Protein AF-A0A957AL19-F1 (afdb_monomer)

Structure (mmCIF, N/CA/C/O backbone):
data_AF-A0A957AL19-F1
#
_entry.id   AF-A0A957AL19-F1
#
loop_
_atom_site.group_PDB
_atom_site.id
_atom_site.type_symbol
_atom_site.label_atom_id
_atom_site.label_alt_id
_atom_site.label_comp_id
_atom_site.label_asym_id
_atom_site.label_entity_id
_atom_site.label_seq_id
_atom_site.pdbx_PDB_ins_code
_atom_site.Cartn_x
_atom_site.Cartn_y
_atom_site.Cartn_z
_atom_site.occupancy
_atom_site.B_iso_or_equiv
_atom_site.auth_seq_id
_atom_site.auth_comp_id
_atom_site.auth_asym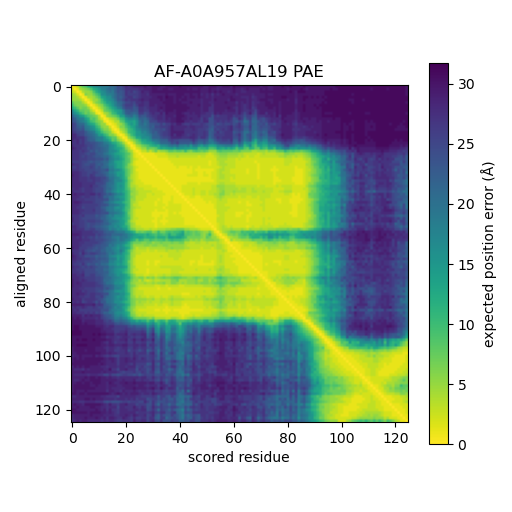_id
_atom_site.auth_atom_id
_atom_site.pdbx_PDB_model_num
ATOM 1 N N . MET A 1 1 ? 28.151 -3.887 -72.647 1.00 38.56 1 MET A N 1
ATOM 2 C CA . MET A 1 1 ? 28.300 -2.488 -72.208 1.00 38.56 1 MET A CA 1
ATOM 3 C C . MET A 1 1 ? 27.028 -2.164 -71.447 1.00 38.56 1 MET A C 1
ATOM 5 O O . MET A 1 1 ? 25.990 -2.186 -72.090 1.00 38.56 1 MET A O 1
ATOM 9 N N . THR A 1 2 ? 27.158 -2.015 -70.117 1.00 37.91 2 THR A N 1
ATOM 10 C CA . THR A 1 2 ? 26.185 -1.524 -69.105 1.00 37.91 2 THR A CA 1
ATOM 11 C C . THR A 1 2 ? 24.834 -2.254 -69.019 1.00 37.91 2 THR A C 1
ATOM 13 O O . THR A 1 2 ? 24.111 -2.302 -70.004 1.00 37.91 2 THR A O 1
ATOM 16 N N . ASP A 1 3 ? 24.448 -2.952 -67.949 1.00 36.69 3 ASP A N 1
ATOM 17 C CA . ASP A 1 3 ? 24.402 -2.682 -66.492 1.00 36.69 3 ASP A CA 1
ATOM 18 C C . ASP A 1 3 ? 22.950 -2.508 -66.016 1.00 36.69 3 ASP A C 1
ATOM 20 O O . ASP A 1 3 ? 22.131 -1.879 -66.684 1.00 36.69 3 ASP A O 1
ATOM 24 N N . THR A 1 4 ? 22.722 -3.012 -64.800 1.00 37.72 4 THR A N 1
ATOM 25 C CA . THR A 1 4 ? 21.668 -2.637 -63.839 1.00 37.72 4 THR A CA 1
ATOM 26 C C . THR A 1 4 ? 20.422 -3.528 -63.776 1.00 37.72 4 THR A C 1
ATOM 28 O O . THR A 1 4 ? 19.378 -3.263 -64.366 1.00 37.72 4 THR A O 1
ATOM 31 N N . PHE A 1 5 ? 20.544 -4.564 -62.939 1.00 46.03 5 PHE A N 1
ATOM 32 C CA . PHE A 1 5 ? 19.481 -5.014 -62.039 1.00 46.03 5 PHE A CA 1
ATOM 33 C C . PHE A 1 5 ? 19.321 -3.978 -60.917 1.00 46.03 5 PHE A C 1
ATOM 35 O O . PHE A 1 5 ? 20.298 -3.707 -60.224 1.00 46.03 5 PHE A O 1
ATOM 42 N N . ASP A 1 6 ? 18.113 -3.457 -60.705 1.00 44.12 6 ASP A N 1
ATOM 43 C CA . ASP A 1 6 ? 17.687 -2.924 -59.406 1.00 44.12 6 ASP A CA 1
ATOM 44 C C . ASP A 1 6 ? 16.153 -2.948 -59.321 1.00 44.12 6 ASP A C 1
ATOM 46 O O . ASP A 1 6 ? 15.455 -2.113 -59.895 1.00 44.12 6 ASP A O 1
ATOM 50 N N . THR A 1 7 ? 15.614 -3.953 -58.635 1.00 45.12 7 THR A N 1
ATOM 51 C CA . THR A 1 7 ? 14.273 -3.875 -58.052 1.00 45.12 7 THR A CA 1
ATOM 52 C C . THR A 1 7 ? 14.474 -3.916 -56.553 1.00 45.12 7 THR A C 1
ATOM 54 O O . THR A 1 7 ? 14.607 -4.995 -55.969 1.00 45.12 7 THR A O 1
ATOM 57 N N . GLY A 1 8 ? 14.571 -2.718 -55.977 1.00 34.28 8 GLY A N 1
ATOM 58 C CA . GLY A 1 8 ? 14.717 -2.475 -54.555 1.00 34.28 8 GLY A CA 1
ATOM 59 C C . GLY A 1 8 ? 13.744 -3.315 -53.737 1.00 34.28 8 GLY A C 1
ATOM 60 O O . GLY A 1 8 ? 12.539 -3.350 -53.993 1.00 34.28 8 GLY A O 1
ATOM 61 N N . GLY A 1 9 ? 14.311 -4.014 -52.759 1.00 40.22 9 GLY A N 1
ATOM 62 C CA . GLY A 1 9 ? 13.565 -4.702 -51.727 1.00 40.22 9 GLY A CA 1
ATOM 63 C C . GLY A 1 9 ? 12.879 -3.683 -50.833 1.00 40.22 9 GLY A C 1
ATOM 64 O O . GLY A 1 9 ? 13.538 -2.970 -50.079 1.00 40.22 9 GLY A O 1
ATOM 65 N N . ASP A 1 10 ? 11.552 -3.670 -50.879 1.00 47.38 10 ASP A N 1
ATOM 66 C CA . ASP A 1 10 ? 10.710 -3.047 -49.861 1.00 47.38 10 ASP A CA 1
ATOM 67 C C . ASP A 1 10 ? 10.634 -3.999 -48.652 1.00 47.38 10 ASP A C 1
ATOM 69 O O . ASP A 1 10 ? 9.611 -4.589 -48.307 1.00 47.38 10 ASP A O 1
ATOM 73 N N . GLY A 1 11 ? 11.806 -4.253 -48.069 1.00 41.28 11 GLY A N 1
ATOM 74 C CA . GLY A 1 11 ? 11.958 -4.967 -46.815 1.00 41.28 11 GLY A CA 1
ATOM 75 C C . GLY A 1 11 ? 11.675 -3.986 -45.695 1.00 41.28 11 GLY A C 1
ATOM 76 O O . GLY A 1 11 ? 12.585 -3.302 -45.231 1.00 41.28 11 GLY A O 1
ATOM 77 N N . SER A 1 12 ? 10.403 -3.899 -45.303 1.00 43.91 12 SER A N 1
ATOM 78 C CA . SER A 1 12 ? 9.951 -3.204 -44.101 1.00 43.91 12 SER A CA 1
ATOM 79 C C . SER A 1 12 ? 10.941 -3.450 -42.961 1.00 43.91 12 SER A C 1
ATOM 81 O O . SER A 1 12 ? 11.073 -4.566 -42.458 1.00 43.91 12 SER A O 1
ATOM 83 N N . ALA A 1 13 ? 11.642 -2.394 -42.544 1.00 43.88 13 ALA A N 1
ATOM 84 C CA . ALA A 1 13 ? 12.629 -2.423 -41.464 1.00 43.88 13 ALA A CA 1
ATOM 85 C C . ALA A 1 13 ? 12.046 -2.898 -40.113 1.00 43.88 13 ALA A C 1
ATOM 87 O O . ALA A 1 13 ? 12.791 -3.102 -39.156 1.00 43.88 13 ALA A O 1
ATOM 88 N N . ALA A 1 14 ? 10.726 -3.095 -40.035 1.00 43.41 14 ALA A N 1
ATOM 89 C CA . ALA A 1 14 ? 10.040 -3.687 -38.897 1.00 43.41 14 ALA A CA 1
ATOM 90 C C . ALA A 1 14 ? 10.228 -5.215 -38.784 1.00 43.41 14 ALA A C 1
ATOM 92 O O . ALA A 1 14 ? 10.066 -5.745 -37.689 1.00 43.41 14 ALA A O 1
ATOM 93 N N . ASP A 1 15 ? 10.587 -5.915 -39.867 1.00 41.84 15 ASP A N 1
ATOM 94 C CA . ASP A 1 15 ? 10.577 -7.391 -39.911 1.00 41.84 15 ASP A CA 1
ATOM 95 C C . ASP A 1 15 ? 11.954 -8.038 -39.637 1.00 41.84 15 ASP A C 1
ATOM 97 O O . ASP A 1 15 ? 12.0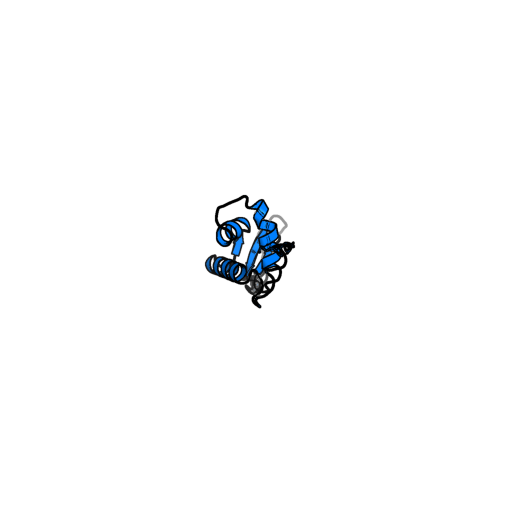74 -9.245 -39.448 1.00 41.84 15 ASP A O 1
ATOM 101 N N . VAL A 1 16 ? 13.028 -7.241 -39.566 1.00 41.69 16 VAL A N 1
ATOM 102 C CA . VAL A 1 16 ? 14.411 -7.754 -39.447 1.00 41.69 16 VAL A CA 1
ATOM 103 C C . VAL A 1 16 ? 14.881 -7.905 -37.987 1.00 41.69 16 VAL A C 1
ATOM 105 O O . VAL A 1 16 ? 15.887 -8.557 -37.721 1.00 41.69 16 VAL A O 1
ATOM 108 N N . VAL A 1 17 ? 14.144 -7.382 -37.000 1.00 45.28 17 VAL A N 1
ATOM 109 C CA . VAL A 1 17 ? 14.591 -7.341 -35.585 1.00 45.28 17 VAL A CA 1
ATOM 110 C C . VAL A 1 17 ? 13.958 -8.448 -34.719 1.00 45.28 17 VAL A C 1
ATOM 112 O O . VAL A 1 17 ? 13.853 -8.319 -33.505 1.00 45.28 17 VAL A O 1
ATOM 115 N N . LEU A 1 18 ? 13.525 -9.563 -35.318 1.00 46.03 18 LEU A N 1
ATOM 116 C CA . LEU A 1 18 ? 12.942 -10.707 -34.591 1.00 46.03 18 LEU A CA 1
ATOM 117 C C . LEU A 1 18 ? 13.792 -11.988 -34.643 1.00 46.03 18 LEU A C 1
ATOM 119 O O . LEU A 1 18 ? 13.321 -13.057 -34.261 1.00 46.03 18 LEU A O 1
ATOM 123 N N . ALA A 1 19 ? 15.052 -11.902 -35.075 1.00 44.19 19 ALA A N 1
ATOM 124 C CA . ALA A 1 19 ? 15.897 -13.076 -35.301 1.00 44.19 19 ALA A CA 1
ATOM 125 C C . ALA A 1 19 ? 17.211 -13.069 -34.496 1.00 44.19 19 ALA A C 1
ATOM 127 O O . ALA A 1 19 ? 18.289 -13.194 -35.063 1.00 44.19 19 ALA A O 1
ATOM 128 N N . THR A 1 20 ? 17.122 -12.997 -33.165 1.00 41.66 20 THR A N 1
ATOM 129 C CA . THR A 1 20 ? 18.140 -13.539 -32.240 1.00 41.66 20 THR A CA 1
ATOM 130 C C . THR A 1 20 ? 17.449 -13.921 -30.933 1.00 41.66 20 THR A C 1
ATOM 132 O O . THR A 1 20 ? 16.777 -13.085 -30.342 1.00 41.66 20 THR A O 1
ATOM 135 N N . GLY A 1 21 ? 17.581 -15.181 -30.506 1.00 44.62 21 GLY A N 1
ATOM 136 C CA . GLY A 1 21 ? 16.835 -15.830 -29.414 1.00 44.62 21 GLY A CA 1
ATOM 137 C C . GLY A 1 21 ? 17.126 -15.344 -27.987 1.00 44.62 21 GLY A C 1
ATOM 138 O O . GLY A 1 21 ? 17.419 -16.148 -27.109 1.00 44.62 21 GLY A O 1
ATOM 139 N N . VAL A 1 22 ? 17.001 -14.043 -27.752 1.00 50.53 22 VAL A N 1
ATOM 140 C CA . VAL A 1 22 ? 16.843 -13.406 -26.443 1.00 50.53 22 VAL A CA 1
ATOM 141 C C . VAL A 1 22 ? 15.602 -12.533 -26.581 1.00 50.53 22 VAL A C 1
ATOM 143 O O . VAL A 1 22 ? 15.494 -11.796 -27.560 1.00 50.53 22 VAL A O 1
ATOM 146 N N . ALA A 1 23 ? 14.639 -12.643 -25.661 1.00 60.31 23 ALA A N 1
ATOM 147 C CA . ALA A 1 23 ? 13.426 -11.828 -25.718 1.00 60.31 23 ALA A CA 1
ATOM 148 C C . ALA A 1 23 ? 13.824 -10.350 -25.934 1.00 60.31 23 ALA A C 1
ATOM 150 O O . ALA A 1 23 ? 14.719 -9.887 -25.222 1.00 60.31 23 ALA A O 1
ATOM 151 N N . PRO A 1 24 ? 13.217 -9.618 -26.891 1.00 68.81 24 PRO A N 1
ATOM 152 C CA . PRO A 1 24 ? 13.725 -8.343 -27.429 1.00 68.81 24 PRO A CA 1
ATOM 153 C C . PRO A 1 24 ? 13.944 -7.210 -26.406 1.00 68.81 24 PRO A C 1
ATOM 155 O O . PRO A 1 24 ? 14.435 -6.142 -26.759 1.00 68.81 24 PRO A O 1
ATOM 158 N N . PHE A 1 25 ? 13.638 -7.445 -25.129 1.00 81.38 25 PHE A N 1
ATOM 159 C CA . PHE A 1 25 ? 13.766 -6.495 -24.032 1.00 81.38 25 PHE A CA 1
ATOM 160 C C . PHE A 1 25 ? 14.375 -7.093 -22.753 1.00 81.38 25 PHE A C 1
ATOM 162 O O . PHE A 1 25 ? 14.270 -6.471 -21.700 1.00 81.38 25 PHE A O 1
ATOM 169 N N . ALA A 1 26 ? 15.030 -8.260 -22.813 1.00 84.88 26 ALA A N 1
ATOM 170 C CA . ALA A 1 26 ? 15.595 -8.922 -21.627 1.00 84.88 26 ALA A CA 1
ATOM 171 C C . ALA A 1 26 ? 16.513 -7.995 -20.806 1.00 84.88 26 ALA A C 1
ATOM 173 O O . ALA A 1 26 ? 16.393 -7.913 -19.589 1.00 84.88 26 ALA A O 1
ATOM 174 N N . SER A 1 27 ? 17.342 -7.189 -21.474 1.00 88.56 27 SER A N 1
ATOM 175 C CA . SER A 1 27 ? 18.226 -6.221 -20.810 1.00 88.56 27 SER A CA 1
ATOM 176 C C . SER A 1 27 ? 17.492 -5.049 -20.140 1.00 88.56 27 SER A C 1
ATOM 178 O O . SER A 1 27 ? 18.027 -4.438 -19.214 1.00 88.56 27 SER A O 1
ATOM 180 N N . LEU A 1 28 ? 16.275 -4.708 -20.587 1.00 91.12 28 LEU A N 1
ATOM 181 C CA . LEU A 1 28 ? 15.424 -3.715 -19.920 1.00 91.12 28 LEU A CA 1
ATOM 182 C C . LEU A 1 28 ? 14.763 -4.311 -18.680 1.00 91.12 28 LEU A C 1
ATOM 184 O O . LEU A 1 28 ? 14.676 -3.631 -17.661 1.00 91.12 28 LEU A O 1
ATOM 188 N N . VAL A 1 29 ? 14.337 -5.573 -18.768 1.00 92.81 29 VAL A N 1
ATOM 189 C CA . VAL A 1 29 ? 13.775 -6.327 -17.643 1.00 92.81 29 VAL A CA 1
ATOM 190 C C . VAL A 1 29 ? 14.810 -6.463 -16.528 1.00 92.81 29 VA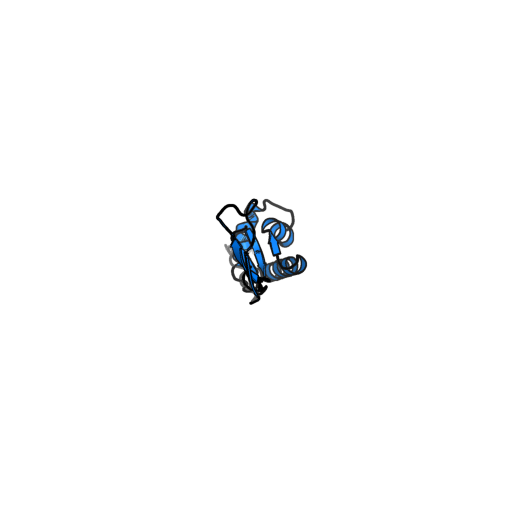L A C 1
ATOM 192 O O . VAL A 1 29 ? 14.535 -6.061 -15.401 1.00 92.81 29 VAL A O 1
ATOM 195 N N . GLU A 1 30 ? 16.026 -6.916 -16.849 1.00 92.62 30 GLU A N 1
ATOM 196 C CA . GLU A 1 30 ? 17.130 -7.040 -15.886 1.00 92.62 30 GLU A CA 1
ATOM 197 C C . GLU A 1 30 ? 17.450 -5.703 -15.205 1.00 92.62 30 GLU A C 1
ATOM 199 O O . GLU A 1 30 ? 17.631 -5.639 -13.990 1.00 92.62 30 GLU A O 1
ATOM 204 N N . ARG A 1 31 ? 17.477 -4.604 -15.972 1.00 93.88 31 ARG A N 1
ATOM 205 C CA . ARG A 1 31 ? 17.726 -3.260 -15.434 1.00 93.88 31 ARG A CA 1
ATOM 206 C C . ARG A 1 31 ? 16.602 -2.797 -14.511 1.00 93.88 31 ARG A C 1
ATOM 208 O O . ARG A 1 31 ? 16.876 -2.217 -13.463 1.00 93.88 31 ARG A O 1
ATOM 215 N N . ALA A 1 32 ? 15.353 -3.039 -14.898 1.00 94.81 32 ALA A N 1
ATOM 216 C CA . ALA A 1 32 ? 14.194 -2.696 -14.088 1.00 94.81 32 ALA A CA 1
ATOM 217 C C . ALA A 1 32 ? 14.182 -3.487 -12.773 1.00 94.81 32 ALA A C 1
ATOM 219 O O . ALA A 1 32 ? 14.014 -2.899 -11.707 1.00 94.81 32 ALA A O 1
ATOM 220 N N . GLU A 1 33 ? 14.421 -4.797 -12.831 1.00 94.50 33 GLU A N 1
ATOM 221 C CA . GLU A 1 33 ? 14.488 -5.660 -11.651 1.00 94.50 33 GLU A CA 1
ATOM 222 C C . GLU A 1 33 ? 15.634 -5.251 -10.724 1.00 94.50 33 GLU A C 1
ATOM 224 O O . GLU A 1 33 ? 15.398 -5.009 -9.541 1.00 94.50 33 GLU A O 1
ATOM 229 N N . ALA A 1 34 ? 16.847 -5.069 -11.256 1.00 94.81 34 ALA A N 1
ATOM 230 C CA . ALA A 1 34 ? 18.000 -4.627 -10.473 1.00 94.81 34 ALA A CA 1
ATOM 231 C C . ALA A 1 34 ? 17.740 -3.285 -9.770 1.00 94.81 34 ALA A C 1
ATOM 233 O O . ALA A 1 34 ? 18.116 -3.103 -8.609 1.00 94.81 34 ALA A O 1
ATOM 234 N N . PHE A 1 35 ? 17.056 -2.356 -10.442 1.00 95.62 35 PHE A N 1
ATOM 235 C CA . PHE A 1 35 ? 16.665 -1.087 -9.842 1.00 95.62 35 PHE A CA 1
ATOM 236 C C . PHE A 1 35 ? 15.667 -1.272 -8.702 1.00 95.62 35 PHE A C 1
ATOM 238 O O . PHE A 1 35 ? 15.875 -0.716 -7.624 1.00 95.62 35 PHE A O 1
ATOM 245 N N . VAL A 1 36 ? 14.609 -2.060 -8.913 1.00 94.44 36 VAL A N 1
ATOM 246 C CA . VAL A 1 36 ? 13.594 -2.334 -7.887 1.00 94.44 36 VAL A CA 1
ATOM 247 C C . VAL A 1 36 ? 14.229 -3.022 -6.676 1.00 94.44 36 VAL A C 1
ATOM 249 O O . VAL A 1 36 ? 13.982 -2.587 -5.554 1.00 94.44 36 VAL A O 1
ATOM 252 N N . VAL A 1 37 ? 15.110 -4.010 -6.875 1.00 93.56 37 VAL A N 1
ATOM 253 C CA . VAL A 1 37 ? 15.892 -4.650 -5.798 1.00 93.56 37 VAL A CA 1
ATOM 254 C C . VAL A 1 37 ? 16.724 -3.614 -5.038 1.00 93.56 37 VAL A C 1
ATOM 256 O O . VAL A 1 37 ? 16.651 -3.542 -3.811 1.00 93.56 37 VAL A O 1
ATOM 259 N N . GLY A 1 38 ? 17.464 -2.760 -5.751 1.00 91.31 38 GLY A N 1
ATOM 260 C CA . GLY A 1 38 ? 18.278 -1.698 -5.151 1.00 91.31 38 GLY A CA 1
ATOM 261 C C . GLY A 1 38 ? 17.478 -0.637 -4.381 1.00 91.31 38 GLY A C 1
ATOM 262 O O . GLY A 1 38 ? 18.043 0.037 -3.524 1.00 91.31 38 GLY A O 1
ATOM 263 N N . HIS A 1 39 ? 16.172 -0.509 -4.641 1.00 91.06 39 HIS A N 1
ATOM 264 C CA . HIS A 1 39 ? 15.261 0.440 -3.984 1.00 91.06 39 HIS A CA 1
ATOM 265 C C . HIS A 1 39 ? 14.406 -0.211 -2.885 1.00 91.06 39 HIS A C 1
ATOM 267 O O . HIS A 1 39 ? 13.294 0.231 -2.601 1.00 91.06 39 HIS A O 1
ATOM 273 N N . GLY A 1 40 ? 14.913 -1.275 -2.254 1.00 87.56 40 GLY A N 1
ATOM 274 C CA . GLY A 1 40 ? 14.189 -1.970 -1.185 1.00 87.56 40 GLY A CA 1
ATOM 275 C C . GLY A 1 40 ? 12.957 -2.709 -1.702 1.00 87.56 40 GLY A C 1
ATOM 276 O O . GLY A 1 40 ? 11.957 -2.826 -1.001 1.00 87.56 40 GLY A O 1
ATOM 277 N N . GLY A 1 41 ? 13.005 -3.145 -2.962 1.00 91.38 41 GLY A N 1
ATOM 278 C CA . GLY A 1 41 ? 11.978 -3.970 -3.570 1.00 91.38 41 GLY A CA 1
ATOM 279 C C . GLY A 1 41 ? 10.723 -3.224 -4.033 1.00 91.38 41 GLY A C 1
ATOM 280 O O . GLY A 1 41 ? 9.721 -3.864 -4.361 1.00 91.38 41 GLY A O 1
ATOM 281 N N . ARG A 1 42 ? 10.752 -1.887 -4.082 1.00 93.25 42 ARG A N 1
ATOM 282 C CA . ARG A 1 42 ? 9.653 -1.051 -4.582 1.00 93.25 42 ARG A CA 1
ATOM 283 C C . ARG A 1 42 ? 10.186 0.137 -5.377 1.00 93.25 42 ARG A C 1
ATOM 285 O O . ARG A 1 42 ? 11.097 0.823 -4.931 1.00 93.25 42 ARG A O 1
ATOM 292 N N . ALA A 1 43 ? 9.539 0.461 -6.493 1.00 94.81 43 ALA A N 1
ATOM 293 C CA . ALA A 1 43 ? 9.756 1.722 -7.201 1.00 94.81 43 ALA A CA 1
ATOM 294 C C . ALA A 1 43 ? 8.442 2.279 -7.760 1.00 94.81 43 ALA A C 1
ATOM 296 O O . ALA A 1 43 ? 7.583 1.519 -8.206 1.00 94.81 43 ALA A O 1
ATOM 297 N N . SER A 1 44 ? 8.279 3.605 -7.774 1.00 94.75 44 SER A N 1
ATOM 298 C CA . SER A 1 44 ? 7.183 4.210 -8.537 1.00 94.75 44 SER A CA 1
ATOM 299 C C . SER A 1 44 ? 7.427 4.023 -10.034 1.00 94.75 44 SER A C 1
ATOM 301 O O . SER A 1 44 ? 8.574 3.975 -10.488 1.00 94.75 44 SER A O 1
ATOM 303 N N . GLU A 1 45 ? 6.350 3.941 -10.814 1.00 94.62 45 GLU A N 1
ATOM 304 C CA . GLU A 1 45 ? 6.452 3.772 -12.265 1.00 94.62 45 GLU A CA 1
ATOM 305 C C . GLU A 1 45 ? 7.282 4.883 -12.933 1.00 94.62 45 GLU A C 1
ATOM 307 O O . GLU A 1 45 ? 8.111 4.596 -13.792 1.00 94.62 45 GLU A O 1
ATOM 312 N N . ASP A 1 46 ? 7.151 6.132 -12.487 1.00 92.88 46 ASP A N 1
ATOM 313 C CA . ASP A 1 46 ? 7.885 7.267 -13.063 1.00 92.88 46 ASP A CA 1
ATOM 314 C C . ASP A 1 46 ? 9.392 7.220 -12.777 1.00 92.88 46 ASP A C 1
ATOM 316 O O . ASP A 1 46 ? 10.204 7.546 -13.651 1.00 92.88 46 ASP A O 1
ATOM 320 N N . LEU A 1 47 ? 9.778 6.779 -11.574 1.00 93.31 47 LEU A N 1
ATOM 321 C CA . LEU A 1 47 ? 11.186 6.571 -11.227 1.00 93.31 47 LEU A CA 1
ATOM 322 C C . LEU A 1 47 ? 11.781 5.424 -12.041 1.00 93.31 47 LEU A C 1
ATOM 324 O O . LEU A 1 47 ? 12.888 5.551 -12.562 1.00 93.31 47 LEU A O 1
ATOM 328 N N . LEU A 1 48 ? 11.025 4.336 -12.200 1.00 94.62 48 LEU A N 1
ATOM 329 C CA . LEU A 1 48 ? 11.464 3.182 -12.972 1.00 94.62 48 LEU A CA 1
ATOM 330 C C . LEU A 1 48 ? 11.634 3.535 -14.457 1.00 94.62 48 LEU A C 1
ATOM 332 O O . LEU A 1 48 ? 12.643 3.176 -15.055 1.00 94.62 48 LEU A O 1
ATOM 336 N N . ILE A 1 49 ? 10.714 4.312 -15.037 1.00 93.81 49 ILE A N 1
ATOM 337 C CA . ILE A 1 49 ? 10.836 4.829 -16.411 1.00 93.81 49 ILE A CA 1
ATOM 338 C C . ILE A 1 49 ? 12.087 5.683 -16.569 1.00 93.81 49 ILE A C 1
ATOM 340 O O . ILE A 1 49 ? 12.863 5.461 -17.499 1.00 93.81 49 ILE A O 1
ATOM 344 N N . SER A 1 50 ? 12.290 6.633 -15.654 1.00 92.81 50 SER A N 1
ATOM 345 C CA . SER A 1 50 ? 13.445 7.533 -15.692 1.00 92.81 50 SER A CA 1
ATOM 346 C C . SER A 1 50 ? 14.760 6.757 -15.613 1.00 92.81 50 SER A C 1
ATOM 348 O O . SER A 1 50 ? 15.733 7.122 -16.267 1.00 92.81 50 SER A O 1
ATOM 350 N N . HIS A 1 51 ? 14.791 5.661 -14.852 1.00 92.75 51 HIS A N 1
ATOM 351 C CA . HIS A 1 51 ? 15.962 4.798 -14.751 1.00 92.75 51 HIS A CA 1
ATOM 352 C C . HIS A 1 51 ? 16.169 3.910 -15.989 1.00 92.75 51 HIS A C 1
ATOM 354 O O . HIS A 1 51 ? 17.289 3.779 -16.479 1.00 92.75 51 HIS A O 1
ATOM 360 N N . VAL A 1 52 ? 15.104 3.289 -16.504 1.00 92.44 52 VAL A N 1
ATOM 361 C CA . VAL A 1 52 ? 15.196 2.284 -17.574 1.00 92.44 52 VAL A CA 1
ATOM 362 C C . VAL A 1 52 ? 15.431 2.924 -18.943 1.00 92.44 52 VAL A C 1
ATOM 364 O O . VAL A 1 52 ? 16.272 2.430 -19.700 1.00 92.44 52 VAL A O 1
ATOM 367 N N . PHE A 1 53 ? 14.722 4.016 -19.244 1.00 89.25 53 PHE A N 1
ATOM 368 C CA . PHE A 1 53 ? 14.752 4.706 -20.542 1.00 89.25 53 PHE A CA 1
ATOM 369 C C . PHE A 1 53 ? 15.559 6.012 -20.522 1.00 89.25 53 PHE A C 1
ATOM 371 O O . PHE A 1 53 ? 15.817 6.592 -21.577 1.00 89.25 53 PHE A O 1
ATOM 378 N N . GLY A 1 54 ? 15.988 6.463 -19.340 1.00 85.06 54 GLY A N 1
ATOM 379 C CA . GLY A 1 54 ? 16.657 7.746 -19.154 1.00 85.06 54 GLY A CA 1
ATOM 380 C C . GLY A 1 54 ? 15.681 8.925 -19.078 1.00 85.06 54 GLY A C 1
ATOM 381 O O . GLY A 1 54 ? 14.466 8.785 -19.204 1.00 85.06 54 GLY A O 1
ATOM 382 N N . SER A 1 55 ? 16.229 10.126 -18.894 1.00 75.38 55 SER A N 1
ATOM 383 C CA . SER A 1 55 ? 15.453 11.367 -18.716 1.00 75.38 55 SER A CA 1
ATOM 384 C C . SER A 1 55 ? 14.986 12.011 -20.031 1.00 75.38 55 SER A C 1
ATOM 386 O O . SER A 1 55 ? 14.577 13.172 -20.045 1.00 75.38 55 SER A O 1
ATOM 388 N N . SER A 1 56 ? 15.102 11.305 -21.157 1.00 69.38 56 SER A N 1
ATOM 389 C CA . SER A 1 56 ? 14.785 11.829 -22.487 1.00 69.38 56 SER A CA 1
ATOM 390 C C . SER A 1 56 ? 13.371 11.411 -22.909 1.00 69.38 56 SER A C 1
ATOM 392 O O . SER A 1 56 ? 13.071 10.228 -23.059 1.00 69.38 56 SER A O 1
ATOM 394 N N . GLY A 1 57 ? 12.498 12.396 -23.133 1.00 69.81 57 GLY A N 1
ATOM 395 C CA . GLY A 1 57 ? 11.108 12.182 -23.551 1.00 69.81 57 GLY A CA 1
ATOM 396 C C . GLY A 1 57 ? 10.090 12.278 -22.410 1.00 69.81 57 GLY A C 1
ATOM 397 O O . GLY A 1 57 ? 10.435 12.447 -21.244 1.00 69.81 57 GLY A O 1
ATOM 398 N N . SER A 1 58 ? 8.803 12.220 -22.760 1.00 80.44 58 SER A N 1
ATOM 399 C CA . SER A 1 58 ? 7.713 12.258 -21.779 1.00 80.44 58 SER A CA 1
ATOM 400 C C . SER A 1 58 ? 7.509 10.872 -21.158 1.00 80.44 58 SER A C 1
ATOM 402 O O . SER A 1 58 ? 7.313 9.918 -21.915 1.00 80.44 58 SER A O 1
ATOM 404 N N . PRO A 1 59 ? 7.443 10.733 -19.817 1.00 82.88 59 PRO A N 1
ATOM 405 C CA . PRO A 1 59 ? 7.121 9.463 -19.160 1.00 82.88 59 PRO A CA 1
ATOM 406 C C . PRO A 1 59 ? 5.835 8.810 -19.683 1.00 82.88 59 PRO A C 1
ATOM 408 O O . PRO A 1 59 ? 5.722 7.589 -19.725 1.00 82.88 59 PRO A O 1
ATOM 411 N N . ALA A 1 60 ? 4.876 9.613 -20.158 1.00 86.38 60 ALA A N 1
ATOM 412 C CA . ALA A 1 60 ? 3.638 9.114 -20.750 1.00 86.38 60 ALA A CA 1
ATOM 413 C C . ALA A 1 60 ? 3.856 8.253 -22.005 1.00 86.38 60 ALA A C 1
ATOM 415 O O . ALA A 1 60 ? 3.063 7.349 -22.250 1.00 86.38 60 ALA A O 1
ATOM 416 N N . LEU A 1 61 ? 4.925 8.502 -22.767 1.00 87.31 61 LEU A N 1
A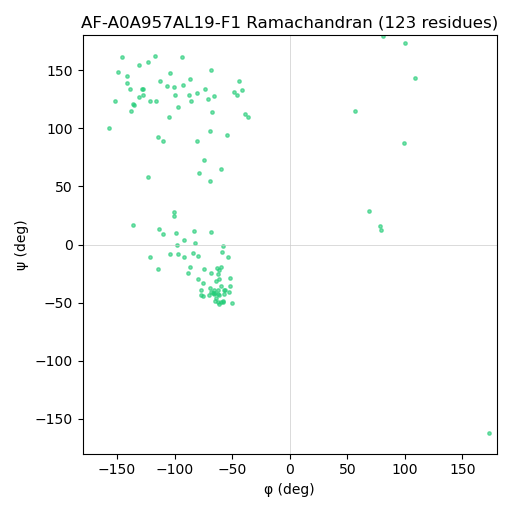TOM 417 C CA . LEU A 1 61 ? 5.267 7.716 -23.955 1.00 87.31 61 LEU A CA 1
ATOM 418 C C . LEU A 1 61 ? 5.855 6.351 -23.585 1.00 87.31 61 LEU A C 1
ATOM 420 O O . LEU A 1 61 ? 5.613 5.371 -24.282 1.00 87.31 61 LEU A O 1
ATOM 424 N N . TRP A 1 62 ? 6.595 6.279 -22.477 1.00 90.62 62 TRP A N 1
ATOM 425 C CA . TRP A 1 62 ? 7.307 5.070 -22.063 1.00 90.62 62 TRP A CA 1
ATOM 426 C C . TRP A 1 62 ? 6.476 4.130 -21.189 1.00 90.62 62 TRP A C 1
ATOM 428 O O . TRP A 1 62 ? 6.731 2.927 -21.199 1.00 90.62 62 TRP A O 1
ATOM 438 N N . ARG A 1 63 ? 5.454 4.634 -20.480 1.00 92.88 63 ARG A N 1
ATOM 439 C CA . ARG A 1 63 ? 4.567 3.812 -19.629 1.00 92.88 63 ARG A CA 1
ATOM 440 C C . ARG A 1 63 ? 4.006 2.571 -20.343 1.00 92.88 63 ARG A C 1
ATOM 442 O O . ARG A 1 63 ? 4.140 1.485 -19.781 1.00 92.88 63 ARG A O 1
ATOM 449 N N . PRO A 1 64 ? 3.417 2.662 -21.555 1.00 92.44 64 PRO A N 1
ATOM 450 C CA . PRO A 1 64 ? 2.869 1.484 -22.228 1.00 92.44 64 PRO A CA 1
ATOM 451 C C . PRO A 1 64 ? 3.932 0.426 -22.541 1.00 92.44 64 PRO A C 1
ATOM 453 O O . PRO A 1 64 ? 3.672 -0.761 -22.362 1.00 92.44 64 PRO A O 1
ATOM 456 N N . LEU A 1 65 ? 5.130 0.857 -22.956 1.00 90.56 65 LEU A N 1
ATOM 457 C CA . LEU A 1 65 ? 6.242 -0.040 -23.266 1.00 90.56 65 LEU A CA 1
ATOM 458 C C . LEU A 1 65 ? 6.812 -0.690 -22.003 1.00 90.56 65 LEU A C 1
ATOM 460 O O . LEU A 1 65 ? 7.060 -1.889 -21.992 1.00 90.56 65 LEU A O 1
ATOM 464 N N . LEU A 1 66 ? 6.987 0.072 -20.921 1.00 92.62 66 LEU A N 1
ATOM 465 C CA . LEU A 1 66 ? 7.443 -0.489 -19.650 1.00 92.62 66 LEU A CA 1
ATOM 466 C C . LEU A 1 66 ? 6.482 -1.581 -19.171 1.00 92.62 66 LEU A C 1
ATOM 468 O O . LEU A 1 66 ? 6.906 -2.683 -18.839 1.00 92.62 66 LEU A O 1
ATOM 472 N N . ARG A 1 67 ? 5.178 -1.285 -19.173 1.00 94.31 67 ARG A N 1
ATOM 473 C CA . ARG A 1 67 ? 4.154 -2.239 -18.745 1.00 94.31 67 ARG A CA 1
ATOM 474 C C . ARG A 1 67 ? 4.129 -3.481 -19.622 1.00 94.31 67 ARG A C 1
ATOM 476 O O . ARG A 1 67 ? 4.032 -4.569 -19.073 1.00 94.31 67 ARG A O 1
ATOM 483 N N . SER A 1 68 ? 4.229 -3.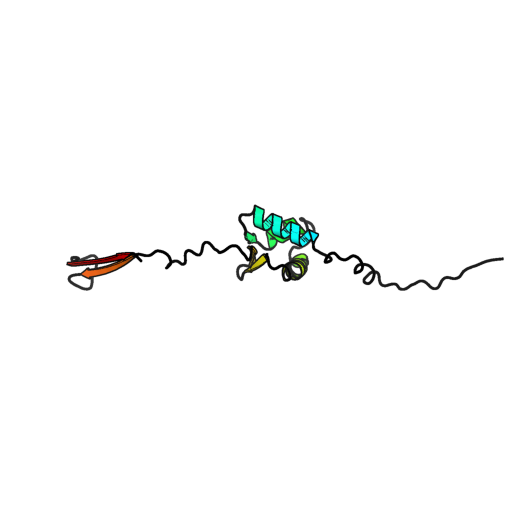347 -20.946 1.00 90.94 68 SER A N 1
ATOM 484 C CA . SER A 1 68 ? 4.225 -4.514 -21.835 1.00 90.94 68 SER A CA 1
ATOM 485 C C . SER A 1 68 ? 5.457 -5.397 -21.642 1.00 90.94 68 SER A C 1
ATOM 487 O O . SER A 1 68 ? 5.325 -6.616 -21.634 1.00 90.94 68 SER A O 1
ATOM 489 N N . VAL A 1 69 ? 6.631 -4.793 -21.439 1.00 90.44 69 VAL A N 1
ATOM 490 C CA . VAL A 1 69 ? 7.897 -5.506 -21.217 1.00 90.44 69 VAL A CA 1
ATOM 491 C C . VAL A 1 69 ? 7.912 -6.233 -19.873 1.00 90.44 69 VAL A C 1
ATOM 493 O O . VAL A 1 69 ? 8.390 -7.361 -19.793 1.00 90.44 69 VAL A O 1
ATOM 496 N N . LEU A 1 70 ? 7.391 -5.603 -18.819 1.00 92.25 70 LEU A N 1
ATOM 497 C CA . LEU A 1 70 ? 7.412 -6.171 -17.471 1.00 92.25 70 LEU A CA 1
ATOM 498 C C . LEU A 1 70 ? 6.220 -7.088 -17.172 1.00 92.25 70 LEU A C 1
ATOM 500 O O . LEU A 1 70 ? 6.315 -7.905 -16.265 1.00 92.25 70 LEU A O 1
ATOM 504 N N . ALA A 1 71 ? 5.116 -7.003 -17.922 1.00 87.00 71 ALA A N 1
ATOM 505 C CA . ALA A 1 71 ? 3.938 -7.850 -17.702 1.00 87.00 71 ALA A CA 1
ATOM 506 C C . ALA A 1 71 ? 4.214 -9.350 -17.892 1.00 87.00 71 ALA A C 1
ATOM 508 O O . ALA A 1 71 ? 3.498 -10.171 -17.327 1.00 87.00 71 ALA A O 1
ATOM 509 N N . SER A 1 72 ? 5.224 -9.708 -18.689 1.00 80.44 72 SER A N 1
ATOM 510 C CA . SER A 1 72 ? 5.657 -11.093 -18.895 1.00 80.44 72 SER A CA 1
ATOM 511 C C . SER A 1 72 ? 6.758 -11.545 -17.930 1.00 80.44 72 SER A C 1
ATOM 513 O O . SER A 1 72 ? 7.293 -12.634 -18.116 1.00 80.44 72 SER A O 1
ATOM 515 N N . HIS A 1 73 ? 7.156 -10.708 -16.963 1.00 86.25 73 HIS A N 1
ATOM 516 C CA . HIS A 1 73 ? 8.239 -11.015 -16.030 1.00 86.25 73 HIS A CA 1
ATOM 517 C C . HIS A 1 73 ? 7.696 -11.365 -14.649 1.00 86.25 73 HIS A C 1
ATOM 519 O O . HIS A 1 73 ? 7.238 -10.493 -13.914 1.00 86.25 73 HIS A O 1
ATOM 525 N N . ASP A 1 74 ? 7.804 -12.639 -14.277 1.00 85.81 74 ASP A N 1
ATOM 526 C CA . ASP A 1 74 ? 7.191 -13.182 -13.058 1.00 85.81 74 ASP A CA 1
ATOM 527 C C . ASP A 1 74 ? 7.702 -12.531 -11.765 1.00 85.81 74 ASP A C 1
ATOM 529 O O . ASP A 1 74 ? 7.008 -12.550 -10.753 1.00 85.81 74 ASP A O 1
ATOM 533 N N . ASN A 1 75 ? 8.893 -11.924 -11.782 1.00 88.69 75 ASN A N 1
ATOM 534 C CA . ASN A 1 75 ? 9.499 -11.330 -10.591 1.00 88.69 75 ASN A CA 1
ATOM 535 C C . ASN A 1 75 ? 9.022 -9.906 -10.296 1.00 88.69 75 ASN A C 1
ATOM 537 O O . ASN A 1 75 ? 9.380 -9.380 -9.244 1.00 88.69 75 ASN A O 1
ATOM 541 N N . LEU A 1 76 ? 8.244 -9.262 -11.173 1.00 92.12 76 LEU A N 1
ATOM 542 C CA . LEU A 1 76 ? 7.784 -7.886 -10.983 1.00 92.12 76 LEU A CA 1
ATOM 543 C C . LEU A 1 76 ? 6.267 -7.777 -11.124 1.00 92.12 76 LEU A C 1
ATOM 545 O O . LEU A 1 76 ? 5.666 -8.280 -12.063 1.00 92.12 76 LEU A O 1
ATOM 549 N N . THR A 1 77 ? 5.625 -7.072 -10.197 1.00 92.50 77 THR A N 1
ATOM 550 C CA . THR A 1 77 ? 4.173 -6.855 -10.209 1.00 92.50 77 THR A CA 1
ATOM 551 C C . THR A 1 77 ? 3.845 -5.374 -10.078 1.00 92.50 77 THR A C 1
ATOM 553 O O . THR A 1 77 ? 4.385 -4.680 -9.214 1.00 92.50 77 THR A O 1
ATOM 556 N N . LEU A 1 78 ? 2.928 -4.894 -10.922 1.00 92.44 78 LEU A N 1
ATOM 557 C CA . LEU A 1 78 ? 2.357 -3.553 -10.828 1.00 92.44 78 LEU A CA 1
ATOM 558 C C . LEU A 1 78 ? 1.175 -3.556 -9.855 1.00 92.44 78 LEU A C 1
ATOM 560 O O . LEU A 1 78 ? 0.202 -4.287 -10.042 1.00 92.44 78 LEU A O 1
ATOM 564 N N . ARG A 1 79 ? 1.234 -2.706 -8.831 1.00 89.31 79 ARG A N 1
ATOM 565 C CA . ARG A 1 79 ? 0.166 -2.543 -7.839 1.00 89.31 79 ARG A CA 1
ATOM 566 C C . ARG A 1 79 ? -0.787 -1.406 -8.223 1.00 89.31 79 ARG A C 1
ATOM 568 O O . ARG A 1 79 ? -0.456 -0.519 -9.009 1.00 89.31 79 ARG A O 1
ATOM 575 N N . SER A 1 80 ? -1.982 -1.406 -7.630 1.00 86.75 80 SER A N 1
ATOM 576 C CA . SER A 1 80 ? -3.022 -0.386 -7.836 1.00 86.75 80 SER A CA 1
ATOM 577 C C . SER A 1 80 ? -2.600 1.043 -7.471 1.00 86.75 80 SER A C 1
ATOM 579 O O . SER A 1 80 ? -3.242 1.989 -7.916 1.00 86.75 80 SER A O 1
ATOM 581 N N . ASP A 1 81 ? -1.548 1.212 -6.665 1.00 86.19 81 ASP A N 1
ATOM 582 C CA . ASP A 1 81 ? -0.970 2.515 -6.311 1.00 86.19 81 ASP A CA 1
ATOM 583 C C . ASP A 1 81 ? -0.006 3.059 -7.386 1.00 86.19 81 ASP A C 1
ATOM 5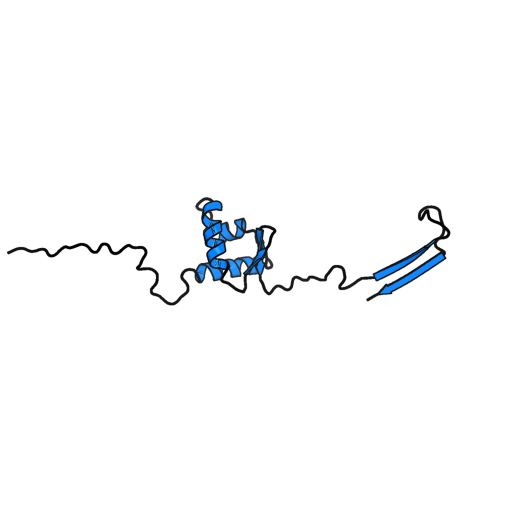85 O O . ASP A 1 81 ? 0.578 4.125 -7.200 1.00 86.19 81 ASP A O 1
ATOM 589 N N . GLY A 1 82 ? 0.182 2.339 -8.498 1.00 89.81 82 GLY A N 1
ATOM 590 C CA . GLY A 1 82 ? 1.087 2.726 -9.582 1.00 89.81 82 GLY A CA 1
ATOM 591 C C . GLY A 1 82 ? 2.566 2.448 -9.297 1.00 89.81 8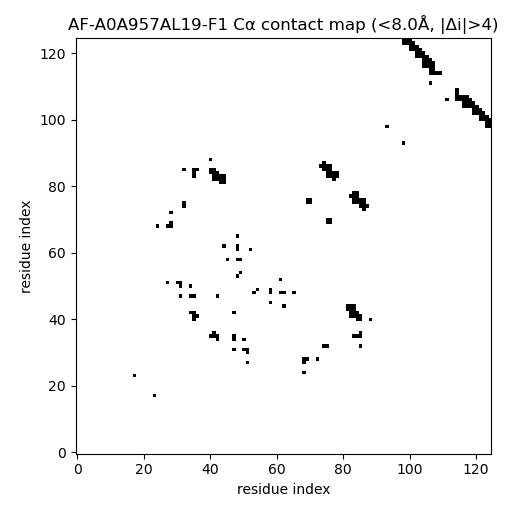2 GLY A C 1
ATOM 592 O O . GLY A 1 82 ? 3.431 3.005 -9.974 1.00 89.81 82 GLY A O 1
ATOM 593 N N . SER A 1 83 ? 2.877 1.615 -8.298 1.00 93.12 83 SER A N 1
ATOM 594 C CA . SER A 1 83 ? 4.248 1.184 -8.000 1.00 93.12 83 SER A CA 1
ATOM 595 C C . SER A 1 83 ? 4.513 -0.248 -8.466 1.00 93.12 83 SER A C 1
ATOM 597 O O . SER A 1 83 ? 3.630 -1.107 -8.421 1.00 93.12 83 SER A O 1
ATOM 599 N N . TRP A 1 84 ? 5.756 -0.505 -8.868 1.00 94.50 84 TRP A N 1
ATOM 600 C CA . TRP A 1 84 ? 6.288 -1.830 -9.172 1.00 94.50 84 TRP A CA 1
ATOM 601 C C . TRP A 1 84 ? 6.955 -2.437 -7.937 1.00 94.50 84 TRP A C 1
ATOM 603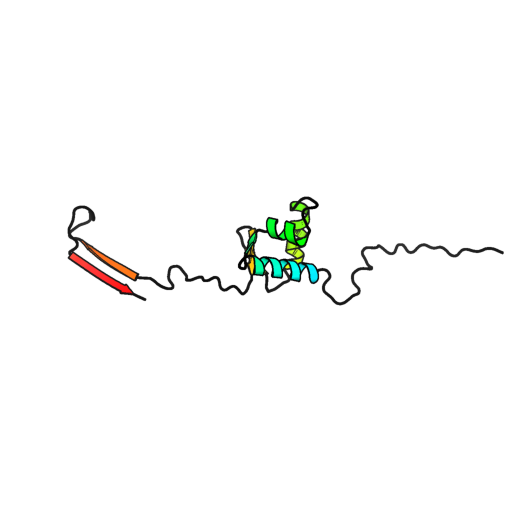 O O . TRP A 1 84 ? 7.692 -1.748 -7.226 1.00 94.50 84 TRP A O 1
ATOM 613 N N . PHE A 1 85 ? 6.704 -3.723 -7.705 1.00 93.50 85 PHE A N 1
ATOM 614 C CA . PHE A 1 85 ? 7.218 -4.498 -6.574 1.00 93.50 85 PHE A CA 1
ATOM 615 C C . PHE A 1 85 ? 7.827 -5.815 -7.043 1.00 93.50 85 PHE A C 1
ATOM 617 O O . PHE A 1 85 ? 7.387 -6.357 -8.057 1.00 93.50 85 PHE A O 1
ATOM 624 N N . LEU A 1 86 ? 8.771 -6.366 -6.274 1.00 91.25 86 LEU A N 1
ATOM 625 C CA . LEU A 1 86 ? 9.176 -7.763 -6.465 1.00 91.25 86 LEU A CA 1
ATOM 626 C C . LEU A 1 86 ? 8.009 -8.694 -6.114 1.00 91.25 86 LEU A C 1
ATOM 628 O O . LEU A 1 86 ? 7.470 -8.594 -5.014 1.00 91.25 86 LEU A O 1
ATOM 632 N N . ALA A 1 87 ? 7.650 -9.610 -7.010 1.00 81.94 87 ALA A N 1
ATOM 633 C CA . ALA A 1 87 ? 6.517 -10.524 -6.840 1.00 81.94 87 ALA A CA 1
ATOM 634 C C . ALA A 1 87 ? 6.694 -11.500 -5.662 1.00 81.94 87 ALA A C 1
ATOM 636 O O . ALA A 1 87 ? 5.724 -11.852 -4.999 1.00 81.94 87 ALA A O 1
ATOM 637 N N . ASN A 1 88 ? 7.944 -11.881 -5.367 1.00 69.31 88 ASN A N 1
ATOM 638 C CA . ASN A 1 88 ? 8.312 -12.768 -4.256 1.00 69.31 88 ASN A CA 1
ATOM 639 C C . ASN A 1 88 ? 8.820 -12.029 -3.019 1.00 69.31 88 ASN A C 1
ATOM 641 O O . ASN A 1 88 ? 9.288 -12.664 -2.072 1.00 69.31 88 ASN A O 1
ATOM 645 N N . GLN A 1 89 ? 8.693 -10.702 -2.974 1.00 56.81 89 GLN A N 1
ATOM 646 C CA . GLN A 1 89 ? 8.525 -10.118 -1.660 1.00 56.81 89 GLN A CA 1
ATOM 647 C C . GLN A 1 89 ? 7.149 -10.563 -1.212 1.00 56.81 89 GLN A C 1
ATOM 649 O O . GLN A 1 89 ? 6.137 -9.939 -1.528 1.00 56.81 89 GLN A O 1
ATOM 654 N N . HIS A 1 90 ? 7.137 -11.632 -0.413 1.00 49.44 90 HIS A N 1
ATOM 655 C CA . HIS A 1 90 ? 6.322 -11.575 0.778 1.00 49.44 90 HIS A CA 1
ATOM 656 C C . HIS A 1 90 ? 6.448 -10.138 1.256 1.00 49.44 90 HIS A C 1
ATOM 658 O O . HIS A 1 90 ? 7.529 -9.692 1.649 1.00 49.44 90 HIS A O 1
ATOM 664 N N . SER A 1 91 ? 5.366 -9.371 1.127 1.00 51.72 91 SER A N 1
ATOM 665 C CA . SER A 1 91 ? 5.183 -8.314 2.086 1.00 51.72 91 SER A CA 1
ATOM 666 C C . SER A 1 91 ? 5.566 -8.962 3.409 1.00 51.72 91 SER A C 1
ATOM 668 O O . SER A 1 91 ? 5.079 -10.060 3.701 1.00 51.72 91 SER A O 1
ATOM 670 N N . ASP A 1 92 ? 6.383 -8.305 4.217 1.00 51.56 92 ASP A N 1
ATOM 671 C CA . ASP A 1 92 ? 6.162 -8.389 5.652 1.00 51.56 92 ASP A CA 1
ATOM 672 C C . ASP A 1 92 ? 4.741 -7.840 5.890 1.00 51.56 92 ASP A C 1
ATOM 674 O O . ASP A 1 92 ? 4.514 -6.770 6.436 1.00 51.56 92 ASP A O 1
ATOM 678 N N . SER A 1 93 ? 3.740 -8.546 5.368 1.00 53.25 93 SER A N 1
ATOM 679 C CA . SER A 1 93 ? 2.415 -8.635 5.890 1.00 53.25 93 SER A CA 1
ATOM 680 C C . SER A 1 93 ? 2.619 -9.538 7.084 1.00 53.25 93 SER A C 1
ATOM 682 O O . SER A 1 93 ? 2.213 -10.692 7.068 1.00 53.25 93 SER A O 1
ATOM 684 N N . THR A 1 94 ? 3.243 -8.990 8.123 1.00 56.06 94 THR A N 1
ATOM 685 C CA . THR A 1 94 ? 2.523 -9.035 9.375 1.00 56.06 94 THR A CA 1
ATOM 686 C C . THR A 1 94 ? 1.176 -8.400 9.057 1.00 56.06 94 THR A C 1
ATOM 688 O O . THR A 1 94 ? 1.018 -7.181 8.950 1.00 56.06 94 THR A O 1
ATOM 691 N N . SER A 1 95 ? 0.203 -9.252 8.736 1.00 60.97 95 SER A N 1
ATOM 692 C CA . SER A 1 95 ? -1.190 -8.871 8.821 1.00 60.97 95 SER A CA 1
ATOM 693 C C . SER A 1 95 ? -1.337 -8.139 10.155 1.00 60.97 95 SER A C 1
ATOM 695 O O . SER A 1 95 ? -0.747 -8.571 11.149 1.00 60.97 95 SER A O 1
ATOM 697 N N . PRO A 1 96 ? -2.123 -7.058 10.244 1.00 61.06 96 PRO A N 1
ATOM 698 C CA . PRO A 1 96 ? -2.404 -6.414 11.528 1.00 61.06 96 PRO A CA 1
ATOM 699 C C . PRO A 1 96 ? -2.943 -7.384 12.600 1.00 61.06 96 PRO A C 1
ATOM 701 O O . PRO A 1 96 ? -3.065 -7.009 13.761 1.00 61.06 96 PRO A O 1
ATOM 704 N N . LEU A 1 97 ? -3.301 -8.607 12.193 1.00 69.19 97 LEU A N 1
ATOM 705 C CA . LEU A 1 97 ? -3.809 -9.703 13.002 1.00 69.19 97 LEU A CA 1
ATOM 706 C C . LEU A 1 97 ? -2.827 -10.885 13.152 1.00 69.19 97 LEU A C 1
ATOM 708 O O . LEU A 1 97 ? -3.244 -11.922 13.655 1.00 69.19 97 LEU A O 1
ATOM 712 N N . ASP A 1 98 ? -1.567 -10.776 12.720 1.00 72.38 98 ASP A N 1
ATOM 713 C CA . ASP A 1 98 ? -0.583 -11.864 12.887 1.00 72.38 98 ASP A CA 1
ATOM 714 C C . ASP A 1 98 ? 0.003 -11.907 14.304 1.00 72.38 98 ASP A C 1
ATOM 716 O O . ASP A 1 98 ? 0.327 -12.979 14.803 1.00 72.38 98 ASP A O 1
ATOM 720 N N . GLU A 1 99 ? 0.090 -10.757 14.977 1.00 80.25 99 GLU A N 1
ATOM 721 C CA . GLU A 1 99 ? 0.364 -10.663 16.411 1.00 80.25 99 GLU A CA 1
ATOM 722 C C . GLU A 1 99 ? -0.552 -9.595 17.008 1.00 80.25 99 GLU A C 1
ATOM 724 O O . GLU A 1 99 ? -0.453 -8.410 16.680 1.00 80.25 99 GLU A O 1
ATOM 729 N N . PHE A 1 100 ? -1.462 -10.006 17.887 1.00 86.06 100 PHE A N 1
ATOM 730 C CA . PHE A 1 100 ? -2.374 -9.084 18.550 1.00 86.06 100 PHE A CA 1
ATOM 731 C C . PHE A 1 100 ? -2.686 -9.523 19.974 1.00 86.06 100 PHE A C 1
ATOM 733 O O . PHE A 1 100 ? -2.500 -10.671 20.385 1.00 86.06 100 PHE A O 1
ATOM 740 N N . VAL A 1 101 ? -3.182 -8.556 20.735 1.00 91.56 101 VAL A N 1
ATOM 741 C CA . VAL A 1 101 ? -3.678 -8.762 22.084 1.00 91.56 101 VAL A CA 1
ATOM 742 C C . VAL A 1 101 ? -5.129 -8.319 22.113 1.00 91.56 101 VAL A C 1
ATOM 744 O O . VAL A 1 101 ? -5.440 -7.179 21.769 1.00 91.56 101 VAL A O 1
ATOM 747 N N . VAL A 1 102 ? -6.017 -9.222 22.518 1.00 93.06 102 VAL A N 1
ATOM 748 C CA . VAL A 1 102 ? -7.420 -8.887 22.772 1.00 93.06 102 VAL A CA 1
ATOM 749 C C . VAL A 1 102 ? -7.540 -8.430 24.213 1.00 93.06 102 VAL A C 1
ATOM 751 O O . VAL A 1 102 ? -7.073 -9.127 25.114 1.00 93.06 102 VAL A O 1
ATOM 754 N N . LEU A 1 103 ? -8.162 -7.268 24.415 1.00 95.50 103 LEU A N 1
ATOM 755 C CA . LEU A 1 103 ? -8.522 -6.751 25.727 1.00 95.50 103 LEU A CA 1
ATOM 756 C C . LEU A 1 103 ? -10.038 -6.661 25.818 1.00 95.50 103 LEU A C 1
ATOM 758 O O . LEU A 1 103 ? -10.661 -5.969 25.012 1.00 95.50 103 LEU A O 1
ATOM 762 N N . ASP A 1 104 ? -10.596 -7.316 26.824 1.00 94.62 104 ASP A N 1
ATOM 763 C CA . ASP A 1 104 ? -11.961 -7.076 27.269 1.00 94.62 104 ASP A CA 1
ATOM 764 C C . ASP A 1 104 ? -11.927 -6.324 28.604 1.00 94.62 104 ASP A C 1
ATOM 766 O O . ASP A 1 104 ? -11.088 -6.609 29.466 1.00 94.62 104 ASP A O 1
ATOM 770 N N . VAL A 1 105 ? -12.776 -5.306 28.747 1.00 94.56 105 VAL A N 1
ATOM 771 C CA . VAL A 1 105 ? -12.781 -4.401 29.905 1.00 94.56 105 VAL A CA 1
ATOM 772 C C . VAL A 1 105 ? -14.212 -4.182 30.364 1.00 94.56 105 VAL A C 1
ATOM 774 O O . VAL A 1 105 ? -15.014 -3.592 29.639 1.00 94.56 105 VAL A O 1
ATOM 777 N N . GLU A 1 106 ? -14.498 -4.556 31.610 1.00 95.75 106 GLU A N 1
ATOM 778 C CA . GLU A 1 106 ? -15.791 -4.283 32.232 1.00 95.75 106 GLU A CA 1
ATOM 779 C C . GLU A 1 106 ? -15.724 -3.072 33.165 1.00 95.75 106 GLU A C 1
ATOM 781 O O . GLU A 1 106 ? -14.809 -2.912 33.985 1.00 95.75 106 GLU A O 1
ATOM 786 N N . THR A 1 107 ? -16.735 -2.211 33.068 1.00 96.50 107 THR A N 1
ATOM 787 C CA . THR A 1 107 ? -16.868 -0.993 33.869 1.00 96.50 107 THR A CA 1
ATOM 788 C C . THR A 1 107 ? -18.184 -0.970 34.631 1.00 96.50 107 THR A C 1
ATOM 790 O O . THR A 1 107 ? -19.181 -1.555 34.220 1.00 96.50 107 THR A O 1
ATOM 793 N N . THR A 1 108 ? -18.243 -0.203 35.721 1.00 95.25 108 THR A N 1
ATOM 794 C CA . THR A 1 108 ? -19.476 -0.032 36.516 1.00 95.25 108 THR A CA 1
ATOM 795 C C . THR A 1 108 ? -20.597 0.749 35.796 1.00 95.25 108 THR A C 1
ATOM 797 O O . THR A 1 108 ? -21.549 1.186 36.438 1.00 95.25 108 THR A O 1
ATOM 800 N N . GLY A 1 109 ? -20.478 1.005 34.491 1.00 93.56 109 GLY A N 1
ATOM 801 C CA . GLY A 1 109 ? -21.474 1.670 33.649 1.00 93.56 109 GLY A CA 1
ATOM 802 C C . GLY A 1 109 ? -20.945 1.946 32.232 1.00 93.56 109 GLY A C 1
ATOM 803 O O . GLY A 1 109 ? -19.928 1.394 31.832 1.00 93.56 109 GLY A O 1
ATOM 804 N N . LEU A 1 110 ? -21.596 2.861 31.498 1.00 91.69 110 LEU A N 1
ATOM 805 C CA . LEU A 1 110 ? -21.304 3.149 30.080 1.00 91.69 110 LEU A CA 1
ATOM 806 C C . LEU A 1 110 ? -20.390 4.366 29.790 1.00 91.69 110 LEU A C 1
ATOM 808 O O . LEU A 1 110 ? -20.141 4.690 28.633 1.00 91.69 110 LEU A O 1
ATOM 812 N N . GLN A 1 111 ? -19.919 5.091 30.806 1.00 91.19 111 GLN A N 1
ATOM 813 C CA . GLN A 1 111 ? -19.045 6.265 30.666 1.00 91.19 111 GLN A CA 1
ATOM 814 C C . GLN A 1 111 ? -17.634 5.951 31.171 1.00 91.19 111 GLN A C 1
ATOM 816 O O . GLN A 1 111 ? -17.305 6.219 32.330 1.00 91.19 111 GLN A O 1
ATOM 821 N N . ALA A 1 112 ? -16.785 5.448 30.273 1.00 81.25 112 ALA A N 1
ATOM 822 C CA . ALA A 1 112 ? -15.433 4.975 30.585 1.00 81.25 112 ALA A CA 1
ATOM 823 C C . ALA A 1 112 ? -14.565 5.980 31.373 1.00 81.25 112 ALA A C 1
ATOM 825 O O . ALA A 1 112 ? -13.813 5.585 32.254 1.00 81.25 112 ALA A O 1
ATOM 826 N N . SER A 1 113 ? -14.693 7.288 31.122 1.00 88.69 113 SER A N 1
ATOM 827 C CA . SER A 1 113 ? -13.884 8.319 31.796 1.00 88.69 113 SER A CA 1
ATOM 828 C C . SER A 1 113 ? -14.348 8.692 33.209 1.00 88.69 113 SER A C 1
ATOM 830 O O . SER A 1 113 ? -13.661 9.444 33.899 1.00 88.69 113 SER A O 1
ATOM 832 N N . ARG A 1 114 ? -15.524 8.225 33.643 1.00 93.62 114 ARG A N 1
ATOM 833 C CA . ARG A 1 114 ? -16.145 8.611 34.926 1.00 93.62 114 ARG A CA 1
ATOM 834 C C . ARG A 1 114 ? -16.403 7.433 35.857 1.00 93.62 114 ARG A C 1
ATOM 836 O O . ARG A 1 114 ? -16.767 7.642 37.012 1.00 93.62 114 ARG A O 1
ATOM 843 N N . GLN A 1 115 ? -16.266 6.215 35.360 1.00 96.50 115 GLN A N 1
ATOM 844 C CA . GLN A 1 115 ? -16.655 4.998 36.061 1.00 96.50 115 GLN A CA 1
ATOM 845 C C . GLN A 1 115 ? -15.443 4.115 36.330 1.00 96.50 115 GLN A C 1
ATOM 847 O O . GLN A 1 115 ? -14.373 4.311 35.759 1.00 96.50 115 GLN A O 1
ATOM 852 N N . ARG A 1 116 ? -15.598 3.176 37.265 1.00 95.69 116 ARG A N 1
ATOM 853 C CA . ARG A 1 116 ? -14.503 2.304 37.694 1.00 95.69 116 ARG A CA 1
ATOM 854 C C . ARG A 1 116 ? -14.427 1.090 36.776 1.00 95.69 116 ARG A C 1
ATOM 856 O O . ARG A 1 116 ? -15.467 0.554 36.398 1.00 95.69 116 ARG A O 1
ATOM 863 N N . ILE A 1 117 ? -13.207 0.657 36.480 1.00 95.94 117 ILE A N 1
ATOM 864 C CA . ILE A 1 117 ? -12.940 -0.662 35.902 1.00 95.94 117 ILE A CA 1
ATOM 865 C C . ILE A 1 117 ? -13.142 -1.698 37.008 1.00 95.94 117 ILE A C 1
ATOM 867 O O . ILE A 1 117 ? -12.676 -1.492 38.132 1.00 95.94 117 ILE A O 1
ATOM 871 N N . ILE A 1 118 ? -13.852 -2.776 36.696 1.00 96.38 118 ILE A N 1
ATOM 872 C CA . ILE A 1 118 ? -14.084 -3.899 37.612 1.00 96.38 118 ILE A CA 1
ATOM 873 C C . ILE A 1 118 ? -13.435 -5.196 37.125 1.00 96.38 118 ILE A C 1
ATOM 875 O O . ILE A 1 118 ? -13.140 -6.045 37.959 1.00 96.38 118 ILE A O 1
ATOM 879 N N . GLU A 1 119 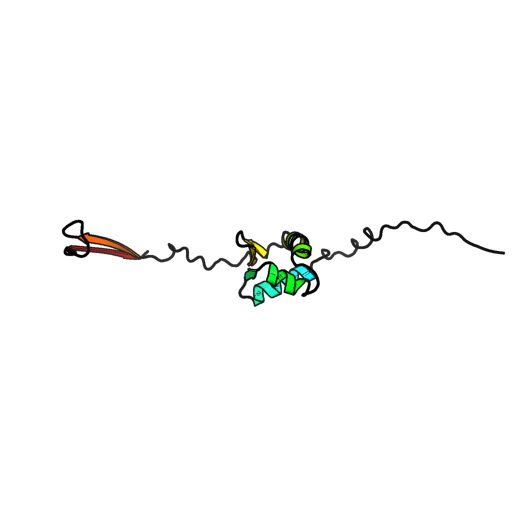? -13.136 -5.310 35.827 1.00 96.69 119 GLU A N 1
ATOM 880 C CA . GLU A 1 119 ? -12.435 -6.456 35.243 1.00 96.69 119 GLU A CA 1
ATOM 881 C C . GLU A 1 119 ? -11.589 -6.044 34.031 1.00 96.69 119 GLU A C 1
ATOM 883 O O . GLU A 1 119 ? -11.932 -5.105 33.307 1.00 96.69 119 GLU A O 1
ATOM 888 N N . ILE A 1 120 ? -10.476 -6.755 33.829 1.00 95.56 120 ILE A N 1
ATOM 889 C CA . ILE A 1 120 ? -9.670 -6.721 32.606 1.00 95.56 120 ILE A CA 1
ATOM 890 C C . ILE A 1 120 ? -9.296 -8.164 32.258 1.00 95.56 120 ILE A C 1
ATOM 892 O O . ILE A 1 120 ? -8.612 -8.822 33.047 1.00 95.56 120 ILE A O 1
ATOM 896 N N . ALA A 1 121 ? -9.683 -8.626 31.070 1.00 96.62 121 ALA A N 1
ATOM 897 C CA . ALA A 1 121 ? -9.264 -9.909 30.517 1.00 96.62 121 ALA A CA 1
ATOM 898 C C . ALA A 1 121 ? -8.365 -9.694 29.295 1.00 96.62 121 ALA A C 1
ATOM 900 O O . ALA A 1 121 ? -8.584 -8.782 28.495 1.00 96.62 121 ALA A O 1
ATOM 901 N N . LEU A 1 122 ? -7.328 -10.526 29.166 1.00 97.00 122 LEU A N 1
ATOM 902 C CA . LEU A 1 122 ? -6.316 -10.378 28.126 1.00 97.00 122 LEU A CA 1
ATOM 903 C C . LEU A 1 122 ? -5.928 -11.728 27.530 1.00 97.00 122 LEU A C 1
ATOM 905 O O . LEU A 1 122 ? -5.646 -12.679 28.260 1.00 97.00 122 LEU A O 1
ATOM 909 N N . VAL A 1 123 ? -5.869 -11.788 26.200 1.00 93.38 123 VAL A N 1
ATOM 910 C CA . VAL A 1 123 ? -5.381 -12.952 25.452 1.00 93.38 123 VAL A CA 1
ATOM 911 C C . VAL A 1 123 ? -4.364 -12.483 24.425 1.00 93.38 123 VAL A C 1
ATOM 913 O O . VAL A 1 123 ? -4.653 -11.592 23.627 1.00 93.38 123 VAL A O 1
ATOM 916 N N . ARG A 1 124 ? -3.176 -13.092 24.449 1.00 89.81 124 ARG A N 1
ATOM 917 C CA . ARG A 1 124 ? -2.169 -12.967 23.393 1.00 89.81 124 ARG A CA 1
ATOM 918 C C . ARG A 1 124 ? -2.262 -14.202 22.506 1.00 89.81 124 ARG A C 1
ATOM 920 O O . ARG A 1 124 ? -2.259 -15.315 23.037 1.00 89.81 124 ARG A O 1
ATOM 927 N N . VAL A 1 125 ? -2.372 -13.980 21.202 1.00 79.38 125 VAL A N 1
ATOM 928 C CA . VAL A 1 125 ? -2.459 -15.024 20.172 1.00 79.38 125 VAL A CA 1
ATOM 929 C C . VAL A 1 125 ? -1.106 -15.184 19.498 1.00 79.38 125 VAL A C 1
ATOM 931 O O . VAL A 1 125 ? -0.433 -14.145 19.312 1.00 79.38 125 VAL A O 1
#

Solvent-accessible surface area (backbone atoms only — not comparable to full-atom values): 8068 Å² total; per-residue (Å²): 134,86,89,83,90,82,81,80,78,88,67,62,80,82,72,72,83,79,82,64,104,56,67,97,52,55,72,53,46,53,51,45,50,54,49,24,57,74,50,80,36,41,36,48,51,69,59,48,46,39,66,67,69,40,87,72,76,62,67,80,71,46,49,63,56,52,49,61,62,39,72,78,36,83,59,47,39,80,45,97,88,54,30,37,30,41,52,80,53,71,64,88,63,66,48,88,75,67,65,49,70,52,76,50,76,44,53,82,59,92,51,78,94,82,45,53,76,78,46,78,50,80,48,78,102

Radius of gyration: 29.18 Å; Cα contacts (8 Å, |Δi|>4): 114; chains: 1; bounding box: 50×28×110 Å

Mean predicted aligned error: 16.73 Å

Sequence (125 aa):
MTDTFDTGGDGSAADVVLATGVAPFASLVERAEAFVVGHGGRASEDLLISHVFGSSGSPALWRPLLRSVLASHDNLTLRSDGSWFLANQHSDSTSPLDEFVVLDVETTGLQASRQRIIEIALVRV

pLDDT: mean 78.9, std 19.93, range [34.28, 97.0]

Secondary structure (DSSP, 8-state):
------------TTSSTT-SSS-TTHHHHHHHHHHHHHTTTEEEHHHHHHHHH-SSS-HHHHHHHHHHHHTT-TTEEE-TTSEEEETT-------TTTS-EEEEEEESSS-TTTS-EEEEEEEE-

Nearest PDB structures (foldseek):
  4d10-assembly1_K  TM=5.385E-01  e=4.587E-01  Homo sapiens
  6r6h-assembly1_C  TM=4.916E-01  e=1.091E+00  Homo sapiens
  4xgc-assembly1_C  TM=6.208E-01  e=2.935E+00  Drosophila melanogaster
  6nej-assembly1_B  TM=5.561E-01  e=3.999E+00  Thalictrum flavum subsp. glaucum

Foldseek 3Di:
DDDDDDDDDPPPPVPPQPPDPDDSCVVLLVQLQVVCVVVVFKDALQVSCCRSVNPPDDSVVCSVVNCVSCVPPCQWDQDPVRMIGGNPPPPPPPPVPVWDKDWDWDWPDDDVVPTDTPDIDIDTD